Protein AF-A0AAV6D409-F1 (afdb_monomer_lite)

Radius of gyration: 13.71 Å; chains: 1; bounding box: 28×32×41 Å

Secondary structure (DSSP, 8-state):
--GGGG-STT--EEEEEEEEEEHHHHHHHHHHHTT--EEEPHHHHEEEETTTTEEEEPPEEEEEEEEEEHHHHHHHHHHHTTEEEEE-TTT--EEEEE--

Foldseek 3Di:
DDLVQFDDLQPDWAKDWFDQAFLVVSLVCLCVVSVTQEAEDVVQQWDQDPVVRDIDGGGGDTDIDGTDTSSRVNVVSCVVQQWDWDQDPPPRTTYIDHND

Sequence (100 aa):
MDASLLGSNTNQIVPIVFQEAPLDEALKNLIEQNHLNVVLDPKVSSYFDPTDHTVHNAPAISIHWSKITARQAIVALCENYDLIIVKDSATGDIRIKPKN

pLDDT: mean 88.26, std 7.86, range [62.78, 95.44]

Structure (mmCIF, N/CA/C/O backbone):
data_AF-A0AAV6D409-F1
#
_entry.id   AF-A0AAV6D409-F1
#
loop_
_atom_site.group_PDB
_atom_site.id
_atom_site.type_symbol
_atom_site.label_atom_id
_atom_site.label_alt_id
_atom_site.label_comp_id
_atom_site.label_asym_id
_atom_site.label_entity_id
_atom_site.label_seq_id
_atom_site.pdbx_PDB_ins_code
_atom_site.Cartn_x
_atom_site.Cartn_y
_atom_site.Cartn_z
_atom_site.occupancy
_atom_site.B_iso_or_equiv
_atom_site.auth_seq_id
_atom_site.auth_comp_id
_atom_site.auth_asym_id
_atom_site.auth_atom_id
_atom_site.pdbx_PDB_model_num
ATOM 1 N N . MET A 1 1 ? -6.314 -12.671 -0.883 1.00 62.78 1 MET A N 1
ATOM 2 C CA . MET A 1 1 ? -5.453 -11.638 -0.277 1.00 62.78 1 MET A CA 1
ATOM 3 C C . MET A 1 1 ? -5.262 -11.982 1.191 1.00 62.78 1 MET A C 1
ATOM 5 O O . MET A 1 1 ? -6.262 -12.261 1.839 1.00 62.78 1 MET A O 1
ATOM 9 N N . ASP A 1 2 ? -4.027 -12.034 1.701 1.00 72.75 2 ASP A N 1
ATOM 10 C CA . ASP A 1 2 ? -3.766 -12.408 3.101 1.00 72.75 2 ASP A CA 1
ATOM 11 C C . ASP A 1 2 ? -3.446 -11.175 3.949 1.00 72.75 2 ASP A C 1
ATOM 13 O O . ASP A 1 2 ? -2.294 -10.818 4.195 1.00 72.75 2 ASP A O 1
ATOM 17 N N . ALA A 1 3 ? -4.502 -10.491 4.387 1.00 70.69 3 ALA A N 1
ATOM 18 C CA . ALA A 1 3 ? -4.354 -9.327 5.243 1.00 70.69 3 ALA A CA 1
ATOM 19 C C . ALA A 1 3 ? -3.700 -9.688 6.581 1.00 70.69 3 ALA A C 1
ATOM 21 O O . ALA A 1 3 ? -3.068 -8.823 7.182 1.00 70.69 3 ALA A O 1
ATOM 22 N N . SER A 1 4 ? -3.859 -10.919 7.093 1.00 76.12 4 SER A N 1
ATOM 23 C CA . SER A 1 4 ? -3.445 -11.314 8.453 1.00 76.12 4 SER A CA 1
ATOM 24 C C . SER A 1 4 ? -1.969 -11.011 8.738 1.00 76.12 4 SER A C 1
ATOM 26 O O . SER A 1 4 ? -1.633 -10.624 9.857 1.00 76.12 4 SER A O 1
ATOM 28 N N . LEU A 1 5 ? -1.149 -10.987 7.688 1.00 76.00 5 LEU A N 1
ATOM 29 C CA . LEU A 1 5 ? 0.264 -10.626 7.692 1.00 76.00 5 LEU A CA 1
ATOM 30 C C . LEU A 1 5 ? 0.572 -9.236 8.286 1.00 76.00 5 LEU A C 1
ATOM 32 O O . LEU A 1 5 ? 1.585 -9.088 8.957 1.00 76.00 5 LEU A O 1
ATOM 36 N N . LEU A 1 6 ? -0.299 -8.230 8.141 1.00 74.56 6 LEU A N 1
ATOM 37 C CA . LEU A 1 6 ? -0.024 -6.835 8.548 1.00 74.56 6 LEU A CA 1
ATOM 38 C C . LEU A 1 6 ? 0.045 -6.579 10.079 1.00 74.56 6 LEU A C 1
ATOM 40 O O . LEU A 1 6 ? 0.063 -5.430 10.505 1.00 74.56 6 LEU A O 1
ATOM 44 N N . GLY A 1 7 ? 0.029 -7.606 10.936 1.00 67.81 7 GLY A N 1
ATOM 45 C CA . GLY A 1 7 ? 0.066 -7.457 12.403 1.00 67.81 7 GLY A CA 1
ATOM 46 C C . GLY A 1 7 ? -1.145 -6.733 13.030 1.00 67.81 7 GLY A C 1
ATOM 47 O O . GLY A 1 7 ? -2.071 -6.304 12.335 1.00 67.81 7 GLY A O 1
ATOM 48 N N . SER A 1 8 ? -1.163 -6.633 14.364 1.00 65.75 8 SER A N 1
ATOM 49 C CA . SER A 1 8 ? -2.288 -6.123 15.180 1.00 65.75 8 SER A CA 1
ATOM 50 C C . SER A 1 8 ? -2.174 -4.644 15.588 1.00 65.75 8 SER A C 1
ATOM 52 O O . SER A 1 8 ? -3.145 -4.078 16.085 1.00 65.75 8 SER A O 1
ATOM 54 N N . ASN A 1 9 ? -1.030 -3.992 15.342 1.00 64.44 9 ASN A N 1
ATOM 55 C CA . ASN A 1 9 ? -0.773 -2.586 15.716 1.00 64.44 9 ASN A CA 1
ATOM 56 C C . ASN A 1 9 ? -1.592 -1.561 14.912 1.00 64.44 9 ASN A C 1
ATOM 58 O O . ASN A 1 9 ? -1.532 -0.368 15.172 1.00 64.44 9 ASN A O 1
ATOM 62 N N . THR A 1 10 ? -2.379 -2.024 13.946 1.00 66.94 10 THR A N 1
ATOM 63 C CA . THR A 1 10 ? -3.193 -1.197 13.052 1.00 66.94 10 THR A CA 1
ATOM 64 C C . THR A 1 10 ? -4.615 -0.971 13.550 1.00 66.94 10 THR A C 1
ATOM 66 O O . THR A 1 10 ? -5.380 -0.321 12.855 1.00 66.94 10 THR A O 1
ATOM 69 N N . ASN A 1 11 ? -5.010 -1.498 14.714 1.00 73.75 11 ASN A N 1
ATOM 70 C CA . ASN A 1 11 ? -6.414 -1.540 15.152 1.00 73.75 11 ASN A CA 1
ATOM 71 C C . ASN A 1 11 ? -7.020 -0.184 15.559 1.00 73.75 11 ASN A C 1
ATOM 73 O O . ASN A 1 11 ? -8.209 -0.123 15.881 1.00 73.75 11 ASN A O 1
ATOM 77 N N . GLN A 1 12 ? -6.241 0.899 15.557 1.00 81.50 12 GLN A N 1
ATOM 78 C CA . GLN A 1 12 ? -6.765 2.228 15.846 1.00 81.50 12 GLN A CA 1
ATOM 79 C C . GLN A 1 12 ? -7.678 2.695 14.704 1.00 81.50 12 GLN A C 1
ATOM 81 O O . GLN A 1 12 ? -7.292 2.691 13.537 1.00 81.50 12 GLN A O 1
ATOM 86 N N . ILE A 1 13 ? -8.900 3.105 15.051 1.00 84.75 13 ILE A N 1
ATOM 87 C CA . ILE A 1 13 ? -9.864 3.659 14.098 1.00 84.75 13 ILE A CA 1
ATOM 88 C C . ILE A 1 13 ? -9.646 5.168 14.034 1.00 84.75 13 ILE A C 1
ATOM 90 O O . ILE A 1 13 ? -9.860 5.865 15.027 1.00 84.75 13 ILE A O 1
ATOM 94 N N . VAL A 1 14 ? -9.236 5.665 12.870 1.00 85.50 14 VAL A N 1
ATOM 95 C CA . VAL A 1 14 ? -8.969 7.089 12.628 1.00 85.50 14 VAL A CA 1
ATOM 96 C C . VAL A 1 14 ? -9.512 7.508 11.260 1.00 85.50 14 VAL A C 1
ATOM 98 O O . VAL A 1 14 ? -9.696 6.657 10.384 1.00 85.50 14 VAL A O 1
ATOM 101 N N . PRO A 1 15 ? -9.803 8.802 11.049 1.00 88.56 15 PRO A N 1
ATOM 102 C CA . PRO A 1 15 ? -10.048 9.304 9.709 1.00 88.56 15 PRO A CA 1
ATOM 103 C C . PRO A 1 15 ? -8.752 9.279 8.882 1.00 88.56 15 PRO A C 1
ATOM 105 O O . PRO A 1 15 ? -7.692 9.662 9.372 1.00 88.56 15 PRO A O 1
ATOM 108 N N . ILE A 1 16 ? -8.848 8.845 7.625 1.00 91.44 16 ILE A N 1
ATOM 109 C CA . ILE A 1 16 ? -7.753 8.824 6.647 1.00 91.44 16 ILE A CA 1
ATOM 110 C C . ILE A 1 16 ? -8.198 9.613 5.420 1.00 91.44 16 ILE A C 1
ATOM 112 O O . ILE A 1 16 ? -9.264 9.349 4.859 1.00 91.44 16 ILE A O 1
ATOM 116 N N . VAL A 1 17 ? -7.377 10.582 5.013 1.00 93.06 17 VAL A N 1
ATOM 117 C CA . VAL A 1 17 ? -7.673 11.487 3.901 1.00 93.06 17 VAL A CA 1
ATOM 118 C C . VAL A 1 17 ? -6.452 11.605 2.999 1.00 93.06 17 VAL A C 1
ATOM 120 O O . VAL A 1 17 ? -5.375 11.970 3.460 1.00 93.06 17 VAL A O 1
ATOM 123 N N . PHE A 1 18 ? -6.647 11.330 1.714 1.00 94.56 18 PHE A N 1
ATOM 124 C CA . PHE A 1 18 ? -5.679 11.563 0.648 1.00 94.56 18 PHE A CA 1
ATOM 125 C C . PHE A 1 18 ? -6.323 12.471 -0.398 1.00 94.56 18 PHE A C 1
ATOM 127 O O . PHE A 1 18 ? -7.472 12.248 -0.782 1.00 94.56 18 PHE A O 1
ATOM 134 N N . GLN A 1 19 ? -5.598 13.496 -0.836 1.00 94.25 19 GLN A N 1
ATOM 135 C CA . GLN A 1 19 ? -6.047 14.452 -1.848 1.00 94.25 19 GLN A CA 1
ATOM 136 C C . GLN A 1 19 ? -5.002 14.481 -2.954 1.00 94.25 19 GLN A C 1
ATOM 138 O O . GLN A 1 19 ? -3.896 14.958 -2.722 1.00 94.25 19 GLN A O 1
ATOM 143 N N . GLU A 1 20 ? -5.346 13.910 -4.110 1.00 93.25 20 GLU A N 1
ATOM 144 C CA . GLU A 1 20 ? -4.456 13.800 -5.277 1.00 93.25 20 GLU A CA 1
ATOM 145 C C . GLU A 1 20 ? -3.073 13.204 -4.948 1.00 93.25 20 GLU A C 1
ATOM 147 O O . GLU A 1 20 ? -2.062 13.555 -5.552 1.00 93.25 20 GLU A O 1
ATOM 152 N N . ALA A 1 21 ? -3.025 12.283 -3.982 1.00 94.19 21 ALA A N 1
ATOM 153 C CA . ALA A 1 21 ? -1.778 11.674 -3.532 1.00 94.19 21 ALA A CA 1
ATOM 154 C C . ALA A 1 21 ? -1.408 10.479 -4.426 1.00 94.19 21 ALA A C 1
ATOM 156 O O . ALA A 1 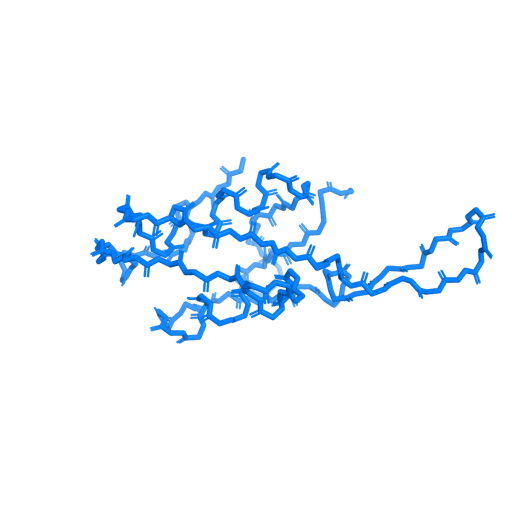21 ? -2.297 9.695 -4.761 1.00 94.19 21 ALA A O 1
ATOM 157 N N . PRO A 1 22 ? -0.132 10.269 -4.783 1.00 95.38 22 PRO A N 1
ATOM 158 C CA . PRO A 1 22 ? 0.305 9.037 -5.437 1.00 95.38 22 PRO A CA 1
ATOM 159 C C . PRO A 1 22 ? -0.040 7.795 -4.597 1.00 95.38 22 PRO A C 1
ATOM 161 O O . PRO A 1 22 ? 0.132 7.790 -3.375 1.00 95.38 22 PRO A O 1
ATOM 164 N N . LEU A 1 23 ? -0.541 6.732 -5.236 1.00 95.12 23 LEU A N 1
ATOM 165 C CA . LEU A 1 23 ? -0.942 5.490 -4.557 1.00 95.12 23 LEU A CA 1
ATOM 166 C C . LEU A 1 23 ? 0.186 4.875 -3.712 1.00 95.12 23 LEU A C 1
ATOM 168 O O . LEU A 1 23 ? -0.056 4.390 -2.605 1.00 95.12 23 LEU A O 1
ATOM 172 N N . ASP A 1 24 ? 1.408 4.875 -4.233 1.00 95.44 24 ASP A N 1
ATOM 173 C CA . ASP A 1 24 ? 2.584 4.339 -3.554 1.00 95.44 24 ASP A CA 1
ATOM 174 C C . ASP A 1 24 ? 2.952 5.161 -2.313 1.00 95.44 24 ASP A C 1
ATOM 176 O O . ASP A 1 24 ? 3.227 4.590 -1.256 1.00 95.44 24 ASP A O 1
ATOM 180 N N . GLU A 1 25 ? 2.869 6.489 -2.402 1.00 95.12 25 GLU A N 1
ATOM 181 C CA . GLU A 1 25 ? 3.062 7.391 -1.267 1.00 95.12 25 GLU A CA 1
ATOM 182 C C . GLU A 1 25 ? 1.976 7.194 -0.200 1.00 95.12 25 GLU A C 1
ATOM 184 O O . GLU A 1 25 ? 2.281 7.091 0.990 1.00 95.12 25 GLU A O 1
ATOM 189 N N . ALA A 1 26 ? 0.711 7.062 -0.607 1.00 95.00 26 ALA A N 1
ATOM 190 C CA . ALA A 1 26 ? -0.394 6.789 0.308 1.00 95.00 26 ALA A CA 1
ATOM 191 C C . ALA A 1 26 ? -0.194 5.467 1.075 1.00 95.00 26 ALA A C 1
ATOM 193 O O . ALA A 1 26 ? -0.359 5.425 2.298 1.00 95.00 26 ALA A O 1
ATOM 194 N N . LEU A 1 27 ? 0.215 4.397 0.382 1.00 95.31 27 LEU A N 1
ATOM 195 C CA . LEU A 1 27 ? 0.544 3.109 1.002 1.00 95.31 27 LEU A CA 1
ATOM 196 C C . LEU A 1 27 ? 1.746 3.219 1.942 1.00 95.31 27 LEU A C 1
ATOM 198 O O . LEU A 1 27 ? 1.683 2.728 3.070 1.00 95.31 27 LEU A O 1
ATOM 202 N N . LYS A 1 28 ? 2.820 3.885 1.506 1.00 94.69 28 LYS A N 1
ATOM 203 C CA . LYS A 1 28 ? 4.026 4.102 2.310 1.00 94.69 28 LYS A CA 1
ATOM 204 C C . LYS A 1 28 ? 3.702 4.836 3.610 1.00 94.69 28 LYS A C 1
ATOM 206 O O . LYS A 1 28 ? 4.089 4.370 4.678 1.00 94.69 28 LYS A O 1
ATOM 211 N N . ASN A 1 29 ? 2.913 5.906 3.535 1.00 93.19 29 ASN A N 1
ATOM 212 C CA . ASN A 1 29 ? 2.484 6.667 4.706 1.00 93.19 29 ASN A CA 1
ATOM 213 C C . ASN A 1 29 ? 1.704 5.794 5.700 1.00 93.19 29 ASN A C 1
ATOM 215 O O . ASN A 1 29 ? 1.971 5.841 6.899 1.00 93.19 29 ASN A O 1
ATOM 219 N N . LEU A 1 30 ? 0.783 4.948 5.223 1.00 92.56 30 LEU A N 1
ATOM 220 C CA . LEU A 1 30 ? 0.035 4.028 6.091 1.00 92.56 30 LEU A CA 1
ATOM 221 C C . LEU A 1 30 ? 0.941 2.981 6.755 1.00 92.56 30 LEU A C 1
ATOM 223 O O . LEU A 1 30 ? 0.747 2.663 7.929 1.00 92.56 30 LEU A O 1
ATOM 227 N N . ILE A 1 31 ? 1.925 2.455 6.025 1.00 92.19 31 ILE A N 1
ATOM 228 C CA . ILE A 1 31 ? 2.902 1.480 6.527 1.00 92.19 31 ILE A CA 1
ATOM 229 C C . ILE A 1 31 ? 3.778 2.107 7.616 1.00 92.19 31 ILE A C 1
ATOM 231 O O . ILE A 1 31 ? 3.884 1.554 8.713 1.00 92.19 31 ILE A O 1
ATOM 235 N N . GLU A 1 32 ? 4.366 3.270 7.336 1.00 91.38 32 GLU A N 1
ATOM 236 C CA . GLU A 1 32 ? 5.305 3.951 8.231 1.00 91.38 32 GLU A CA 1
ATOM 237 C C . GLU A 1 32 ? 4.624 4.442 9.512 1.00 91.38 32 GLU A C 1
ATOM 239 O O . GLU A 1 32 ? 5.116 4.168 10.608 1.00 91.38 32 GLU A O 1
ATOM 244 N N . GLN A 1 33 ? 3.455 5.084 9.401 1.00 88.38 33 GLN A N 1
ATOM 245 C CA . GLN A 1 33 ? 2.707 5.607 10.555 1.00 88.38 33 GLN A CA 1
ATOM 246 C C . GLN A 1 33 ? 2.257 4.517 11.532 1.00 88.38 33 GLN A C 1
ATOM 248 O O . GLN A 1 33 ? 2.033 4.794 12.707 1.00 88.38 33 GLN A O 1
ATOM 253 N N . ASN A 1 34 ? 2.108 3.281 11.054 1.00 87.75 34 ASN A N 1
ATOM 254 C CA . ASN A 1 34 ? 1.660 2.149 11.863 1.00 87.75 34 ASN A CA 1
ATOM 255 C C . ASN A 1 34 ? 2.797 1.166 12.173 1.00 87.75 34 ASN A C 1
ATOM 257 O O . ASN A 1 34 ? 2.537 0.075 12.685 1.00 87.75 34 ASN A O 1
ATOM 261 N N . HIS A 1 35 ? 4.044 1.547 11.869 1.00 88.12 35 HIS A N 1
ATOM 262 C CA . HIS A 1 35 ? 5.247 0.749 12.104 1.00 88.12 35 HIS A CA 1
ATOM 263 C C . HIS A 1 35 ? 5.125 -0.686 11.563 1.00 88.12 35 HIS A C 1
ATOM 265 O O . HIS A 1 35 ? 5.469 -1.661 12.239 1.00 88.12 35 HIS A O 1
ATOM 271 N N . LEU A 1 36 ? 4.585 -0.828 10.350 1.00 87.94 36 LEU A N 1
ATOM 272 C CA . LEU A 1 36 ? 4.371 -2.127 9.719 1.00 87.94 36 LEU A CA 1
ATOM 273 C C . LEU A 1 36 ? 5.652 -2.603 9.043 1.00 87.94 36 LEU A C 1
ATOM 275 O O . LEU A 1 36 ? 6.246 -1.883 8.247 1.00 87.94 36 LEU A O 1
ATOM 279 N N . ASN A 1 37 ? 6.052 -3.847 9.314 1.00 89.50 37 ASN A N 1
ATOM 280 C CA . ASN A 1 37 ? 7.180 -4.479 8.630 1.00 89.50 37 ASN A CA 1
ATOM 281 C C . ASN A 1 37 ? 6.746 -5.002 7.252 1.00 89.50 37 ASN A C 1
ATOM 283 O O . ASN A 1 37 ? 6.588 -6.208 7.048 1.00 89.50 37 ASN A O 1
ATOM 287 N N . VAL A 1 38 ? 6.456 -4.076 6.340 1.00 91.00 38 VAL A N 1
ATOM 288 C CA . VAL A 1 38 ? 5.951 -4.348 4.993 1.00 91.00 38 VAL A CA 1
ATOM 289 C C . VAL A 1 38 ? 6.789 -3.577 3.987 1.00 91.00 38 VAL A C 1
ATOM 291 O O . VAL A 1 38 ? 6.998 -2.377 4.128 1.00 91.00 38 VAL A O 1
ATOM 294 N N . VAL A 1 39 ? 7.237 -4.268 2.947 1.00 92.19 39 VAL A N 1
ATOM 295 C CA . VAL A 1 39 ? 8.022 -3.699 1.855 1.00 92.19 39 VAL A CA 1
ATOM 296 C C . VAL A 1 39 ? 7.110 -3.441 0.660 1.00 92.19 39 VAL A C 1
ATOM 298 O O . VAL A 1 39 ? 6.339 -4.313 0.257 1.00 92.19 39 VAL A O 1
ATOM 301 N N . LEU A 1 40 ? 7.208 -2.256 0.064 1.00 93.06 40 LEU A N 1
ATOM 302 C CA . LEU A 1 40 ? 6.524 -1.947 -1.188 1.00 93.06 40 LEU A CA 1
ATOM 303 C C . LEU A 1 40 ? 7.392 -2.388 -2.373 1.00 93.06 40 LEU A C 1
ATOM 305 O O . LEU A 1 40 ? 8.576 -2.057 -2.434 1.00 93.06 40 LEU A O 1
ATOM 309 N N . ASP A 1 41 ? 6.829 -3.162 -3.299 1.00 91.81 41 ASP A N 1
ATOM 310 C CA . ASP A 1 41 ? 7.515 -3.524 -4.539 1.00 91.81 41 ASP A CA 1
ATOM 311 C C . ASP A 1 41 ? 7.696 -2.271 -5.420 1.00 91.81 41 ASP A C 1
ATOM 313 O O . ASP A 1 41 ? 6.730 -1.524 -5.598 1.00 91.81 41 ASP A O 1
ATOM 317 N N . PRO A 1 42 ? 8.884 -2.030 -6.012 1.00 89.88 42 PRO A N 1
ATOM 318 C CA . PRO A 1 42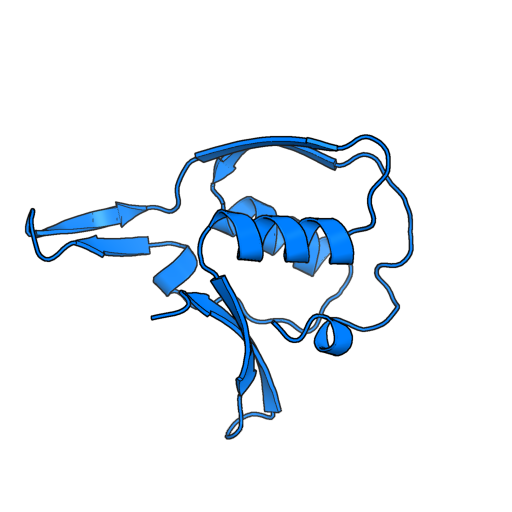 ? 9.119 -0.874 -6.883 1.00 89.88 42 PRO A CA 1
ATOM 319 C C . PRO A 1 42 ? 8.120 -0.743 -8.040 1.00 89.88 42 PRO A C 1
ATOM 321 O O . PRO A 1 42 ? 7.863 0.366 -8.510 1.00 89.88 42 PRO A O 1
ATOM 324 N N . LYS A 1 43 ? 7.519 -1.860 -8.476 1.00 89.81 43 LYS A N 1
ATOM 325 C CA . LYS A 1 43 ? 6.487 -1.876 -9.520 1.00 89.81 43 LYS A CA 1
ATOM 326 C C . LYS A 1 43 ? 5.178 -1.195 -9.115 1.00 89.81 43 LYS A C 1
ATOM 328 O O . LYS A 1 43 ? 4.339 -0.956 -9.974 1.00 89.81 43 LYS A O 1
ATOM 333 N N . VAL A 1 44 ? 4.975 -0.919 -7.825 1.00 90.50 44 VAL A N 1
ATOM 334 C CA . VAL A 1 44 ? 3.819 -0.144 -7.347 1.00 90.50 44 VAL A CA 1
ATOM 335 C C . VAL A 1 44 ? 4.020 1.350 -7.612 1.00 90.50 44 VAL A C 1
ATOM 337 O O . VAL A 1 44 ? 3.063 2.035 -7.953 1.00 90.50 44 VAL A O 1
ATOM 340 N N . SER A 1 45 ? 5.256 1.846 -7.497 1.00 89.56 45 SER A N 1
ATOM 341 C CA . SER A 1 45 ? 5.592 3.256 -7.744 1.00 89.56 45 SER A CA 1
ATOM 342 C C . SER A 1 45 ? 5.661 3.602 -9.226 1.00 89.56 45 SER A C 1
ATOM 344 O O . SER A 1 45 ? 5.372 4.731 -9.618 1.00 89.56 45 SER A O 1
ATOM 346 N N . SER A 1 46 ? 6.065 2.647 -10.062 1.00 87.19 46 SER A N 1
ATOM 347 C CA . SER A 1 46 ? 6.119 2.841 -11.508 1.00 87.19 46 SER A CA 1
ATOM 348 C C . SER A 1 46 ? 6.024 1.518 -12.250 1.00 87.19 46 SER A C 1
ATOM 350 O O . SER A 1 46 ? 6.543 0.501 -11.786 1.00 87.19 46 SER A O 1
ATOM 352 N N . TYR A 1 47 ? 5.406 1.529 -13.425 1.00 81.12 47 TYR A N 1
ATOM 353 C CA . TYR A 1 47 ? 5.373 0.375 -14.314 1.00 81.12 47 TYR A CA 1
ATOM 354 C C . TYR A 1 47 ? 5.675 0.791 -15.751 1.00 81.12 47 TYR A C 1
ATOM 356 O O . TYR A 1 47 ? 5.382 1.904 -16.177 1.00 81.12 47 TYR A O 1
ATOM 364 N N . PHE A 1 48 ? 6.301 -0.117 -16.493 1.00 81.94 48 PHE A N 1
ATOM 365 C CA . PHE A 1 48 ? 6.512 0.047 -17.925 1.00 81.94 48 PHE A CA 1
ATOM 366 C C . PHE A 1 48 ? 5.289 -0.487 -18.669 1.00 81.94 48 PHE A C 1
ATOM 368 O O . PHE A 1 48 ? 4.933 -1.654 -18.480 1.00 81.94 48 PHE A O 1
ATOM 375 N N . ASP A 1 49 ? 4.671 0.346 -19.503 1.00 80.31 49 ASP A N 1
ATOM 376 C CA . ASP A 1 49 ? 3.582 -0.064 -20.383 1.00 80.31 49 ASP A CA 1
ATOM 377 C C . ASP A 1 49 ? 4.160 -0.475 -21.754 1.00 80.31 49 ASP A C 1
ATOM 379 O O . ASP A 1 49 ? 4.726 0.347 -22.480 1.00 80.31 49 ASP A O 1
ATOM 383 N N . PRO A 1 50 ? 4.065 -1.762 -22.138 1.00 81.00 50 PRO A N 1
ATOM 384 C CA . PRO A 1 50 ? 4.593 -2.237 -23.411 1.00 81.00 50 PRO A CA 1
ATOM 385 C C . PRO A 1 50 ? 3.772 -1.779 -24.624 1.00 81.00 50 PRO A C 1
ATOM 387 O O . PRO A 1 50 ? 4.224 -1.978 -25.748 1.00 81.00 50 PRO A O 1
ATOM 390 N N . THR A 1 51 ? 2.574 -1.219 -24.431 1.00 88.00 51 THR A N 1
ATOM 391 C CA . THR A 1 51 ? 1.707 -0.760 -25.525 1.00 88.00 51 THR A CA 1
ATOM 392 C C . THR A 1 51 ? 2.114 0.610 -26.054 1.00 88.00 51 THR A C 1
ATOM 394 O O . THR A 1 51 ? 2.070 0.829 -27.264 1.00 88.00 51 THR A O 1
ATOM 397 N N . ASP A 1 52 ? 2.564 1.507 -25.174 1.00 89.62 52 ASP A N 1
ATOM 398 C CA . ASP A 1 52 ? 3.023 2.853 -25.530 1.00 89.62 52 ASP A CA 1
ATOM 399 C C . ASP A 1 52 ? 4.543 3.053 -25.362 1.00 89.62 52 ASP A C 1
ATOM 401 O O . ASP A 1 52 ? 5.076 4.084 -25.770 1.00 89.62 52 ASP A O 1
ATOM 405 N N . HIS A 1 53 ? 5.255 2.045 -24.842 1.00 87.56 53 HIS A N 1
ATOM 406 C CA . HIS A 1 53 ? 6.694 2.061 -24.566 1.00 87.56 53 HIS A CA 1
ATOM 407 C C . HIS A 1 53 ? 7.133 3.149 -23.571 1.00 87.56 53 HIS A C 1
ATOM 409 O O . HIS A 1 53 ? 8.277 3.616 -23.625 1.00 87.56 53 HIS A O 1
ATOM 415 N N . THR A 1 54 ? 6.262 3.544 -22.642 1.00 89.00 54 THR A N 1
ATOM 416 C CA . THR A 1 54 ? 6.558 4.558 -21.626 1.00 89.00 54 THR A CA 1
ATOM 417 C C . THR A 1 54 ? 6.505 4.003 -20.202 1.00 89.00 54 THR A C 1
ATOM 419 O O . THR A 1 54 ? 5.945 2.943 -19.922 1.00 89.00 54 THR A O 1
ATOM 422 N N . VAL A 1 55 ? 7.170 4.708 -19.282 1.00 86.19 55 VAL A N 1
ATOM 423 C CA . VAL A 1 55 ? 7.092 4.426 -17.845 1.00 86.19 55 VAL A CA 1
ATOM 424 C C . VAL A 1 55 ? 6.008 5.311 -17.252 1.00 86.19 55 VAL A C 1
ATOM 426 O O . VAL A 1 55 ? 6.103 6.537 -17.308 1.00 86.19 55 VAL A O 1
ATOM 429 N N . HIS A 1 56 ? 5.006 4.678 -16.659 1.00 86.88 56 HIS A N 1
ATOM 430 C CA . HIS A 1 56 ? 3.931 5.337 -15.936 1.00 86.88 56 HIS A CA 1
ATOM 431 C C . HIS A 1 56 ? 4.236 5.336 -14.443 1.00 86.88 56 HIS A C 1
ATOM 433 O O . HIS A 1 56 ? 4.732 4.347 -13.899 1.00 86.88 56 HIS A O 1
ATOM 439 N N . ASN A 1 57 ? 3.931 6.448 -13.779 1.00 90.06 57 ASN A N 1
ATOM 440 C CA . ASN A 1 57 ? 4.011 6.557 -12.324 1.00 90.06 57 ASN A CA 1
ATOM 441 C C . ASN A 1 57 ? 2.759 5.959 -11.669 1.00 90.06 57 ASN A C 1
ATOM 443 O O . ASN A 1 57 ? 1.750 5.702 -12.332 1.00 90.06 57 ASN A O 1
ATOM 447 N N . ALA A 1 58 ? 2.812 5.784 -10.350 1.00 89.25 58 ALA A N 1
ATOM 448 C CA . ALA A 1 58 ? 1.651 5.425 -9.553 1.00 89.25 58 ALA A CA 1
ATOM 449 C C . ALA A 1 58 ? 0.474 6.392 -9.815 1.00 89.25 58 ALA A C 1
ATOM 451 O O . ALA A 1 58 ? 0.679 7.608 -9.902 1.00 89.25 58 ALA A O 1
ATOM 452 N N . PRO A 1 59 ? -0.766 5.881 -9.927 1.00 91.06 59 PRO A N 1
ATOM 453 C CA . PRO A 1 59 ? -1.933 6.728 -10.127 1.00 91.06 59 PRO A CA 1
ATOM 454 C C . PRO A 1 59 ? -2.166 7.628 -8.908 1.00 91.06 59 PRO A C 1
ATOM 456 O O . PRO A 1 59 ? -1.956 7.214 -7.765 1.00 91.06 59 PRO A O 1
ATOM 459 N N . ALA A 1 60 ? -2.639 8.851 -9.153 1.00 93.94 60 ALA A N 1
ATOM 460 C CA . ALA A 1 60 ? -3.082 9.748 -8.092 1.00 93.94 60 ALA A CA 1
ATOM 461 C C . ALA A 1 60 ? -4.450 9.303 -7.550 1.00 93.94 60 ALA A C 1
ATOM 463 O O . ALA A 1 60 ? -5.360 8.977 -8.315 1.00 93.94 60 ALA A O 1
ATOM 464 N N . ILE A 1 61 ? -4.606 9.320 -6.228 1.00 94.56 61 ILE A N 1
ATOM 465 C CA . ILE A 1 61 ? -5.810 8.888 -5.522 1.00 94.56 61 ILE A CA 1
ATOM 466 C C . ILE A 1 61 ? -6.376 10.027 -4.675 1.00 94.56 61 ILE A C 1
ATOM 468 O O . ILE A 1 61 ? -5.646 10.789 -4.040 1.00 94.56 61 ILE A O 1
ATOM 472 N N . SER A 1 62 ? -7.704 10.107 -4.626 1.00 95.19 62 SER A N 1
ATOM 473 C CA . SER A 1 62 ? -8.432 11.000 -3.724 1.00 95.19 62 SER A CA 1
ATOM 474 C C . SER A 1 62 ? -9.435 10.185 -2.922 1.00 95.19 62 SER A C 1
ATOM 476 O O . SER A 1 62 ? -10.393 9.647 -3.475 1.00 95.19 62 SER A O 1
ATOM 478 N N . ILE A 1 63 ? -9.187 10.042 -1.621 1.00 93.62 63 ILE A N 1
ATOM 479 C CA . ILE A 1 63 ? -9.944 9.158 -0.731 1.00 93.62 63 ILE A CA 1
ATOM 480 C C . ILE A 1 63 ? -10.205 9.871 0.589 1.00 93.62 63 ILE A C 1
ATOM 482 O O . ILE A 1 63 ? -9.327 10.525 1.143 1.00 93.62 63 ILE A O 1
ATOM 486 N N . HIS A 1 64 ? -11.410 9.689 1.123 1.00 95.00 64 HIS A N 1
ATOM 487 C CA . HIS A 1 64 ? -11.783 10.167 2.444 1.00 95.00 64 HIS A CA 1
ATOM 488 C C . HIS A 1 64 ? -12.543 9.073 3.201 1.00 95.00 64 HIS A C 1
ATOM 490 O O . HIS A 1 64 ? -13.721 8.816 2.944 1.00 95.00 64 HIS A O 1
ATOM 496 N N . TRP A 1 65 ? -11.873 8.437 4.159 1.00 93.69 65 TRP A N 1
ATOM 497 C CA . TRP A 1 65 ? -12.467 7.458 5.064 1.00 93.69 65 TRP A CA 1
ATOM 498 C C . TRP A 1 65 ? -12.582 8.043 6.465 1.00 93.69 65 TRP A C 1
ATOM 500 O O . TRP A 1 65 ? -11.602 8.504 7.033 1.00 93.69 65 TRP A O 1
ATOM 510 N N . SER A 1 66 ? -13.776 7.999 7.056 1.00 89.38 66 SER A N 1
ATOM 511 C CA . SER A 1 66 ? -14.031 8.607 8.369 1.00 89.38 66 SER A CA 1
ATOM 512 C C . SER A 1 66 ? -13.840 7.657 9.556 1.00 89.38 66 S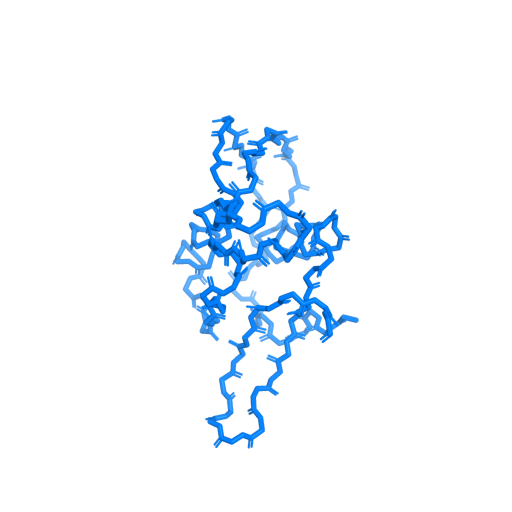ER A C 1
ATOM 514 O O . SER A 1 66 ? -13.685 8.114 10.685 1.00 89.38 66 SER A O 1
ATOM 516 N N . LYS A 1 67 ? -13.945 6.341 9.331 1.00 91.50 67 LYS A N 1
ATOM 517 C CA . LYS A 1 67 ? -13.919 5.303 10.376 1.00 91.50 67 LYS A CA 1
ATOM 518 C C . LYS A 1 67 ? -13.307 4.019 9.826 1.00 91.50 67 LYS A C 1
ATOM 520 O O . LYS A 1 67 ? -14.031 3.088 9.484 1.00 91.50 67 LYS A O 1
ATOM 525 N N . ILE A 1 68 ? -11.986 3.992 9.707 1.00 92.50 68 ILE A N 1
ATOM 526 C CA . ILE A 1 68 ? -11.259 2.840 9.176 1.00 92.50 68 ILE A CA 1
ATOM 527 C C . ILE A 1 68 ? -9.971 2.626 9.973 1.00 92.50 68 ILE A C 1
ATOM 529 O O . ILE A 1 68 ? -9.423 3.565 10.551 1.00 92.50 68 ILE A O 1
ATOM 533 N N . THR A 1 69 ? -9.504 1.385 10.036 1.00 91.00 69 THR A N 1
ATOM 534 C CA . THR A 1 69 ? -8.167 1.070 10.544 1.00 91.00 69 THR A CA 1
ATOM 535 C C . THR A 1 69 ? -7.128 1.177 9.432 1.00 91.00 69 THR A C 1
ATOM 537 O O . THR A 1 69 ? -7.452 0.996 8.258 1.00 91.00 69 THR A O 1
ATOM 540 N N . ALA A 1 70 ? -5.854 1.395 9.766 1.00 89.56 70 ALA A N 1
ATOM 541 C CA . ALA A 1 70 ? -4.795 1.442 8.752 1.00 89.56 70 ALA A CA 1
ATOM 542 C C . ALA A 1 70 ? -4.700 0.138 7.944 1.00 89.56 70 ALA A C 1
ATOM 544 O O . ALA A 1 70 ? -4.521 0.153 6.732 1.00 89.56 70 ALA A O 1
ATOM 545 N N . ARG A 1 71 ? -4.915 -1.005 8.602 1.00 89.88 71 ARG A N 1
ATOM 546 C CA . ARG A 1 71 ? -4.982 -2.320 7.954 1.00 89.88 71 ARG A CA 1
ATOM 547 C C . ARG A 1 71 ? -6.145 -2.411 6.976 1.00 89.88 71 ARG A C 1
ATOM 549 O O . ARG A 1 71 ? -5.945 -2.895 5.871 1.00 89.88 71 ARG A O 1
ATOM 556 N N . GLN A 1 72 ? -7.339 -1.964 7.358 1.00 92.31 72 GLN A N 1
ATOM 557 C CA . GLN A 1 72 ? -8.485 -1.942 6.446 1.00 92.31 72 GLN A CA 1
ATOM 558 C C . GLN A 1 72 ? -8.236 -1.002 5.262 1.00 92.31 72 GLN A C 1
ATOM 560 O O . GLN A 1 72 ? -8.558 -1.361 4.137 1.00 92.31 72 GLN A O 1
ATOM 565 N N . ALA A 1 73 ? -7.620 0.158 5.500 1.00 93.56 73 ALA A N 1
ATOM 566 C CA . ALA A 1 73 ? -7.261 1.111 4.455 1.00 93.56 73 ALA A CA 1
ATOM 567 C C . ALA A 1 73 ? -6.252 0.519 3.459 1.00 93.56 73 ALA A C 1
ATOM 569 O O . ALA A 1 73 ? -6.498 0.551 2.257 1.00 93.56 73 ALA A O 1
ATOM 570 N N . ILE A 1 74 ? -5.163 -0.092 3.945 1.00 94.00 74 ILE A N 1
ATOM 571 C CA . ILE A 1 74 ? -4.186 -0.798 3.099 1.00 94.00 74 ILE A CA 1
ATOM 572 C C . ILE A 1 74 ? -4.881 -1.903 2.304 1.00 94.00 74 ILE A C 1
ATOM 574 O O . ILE A 1 74 ? -4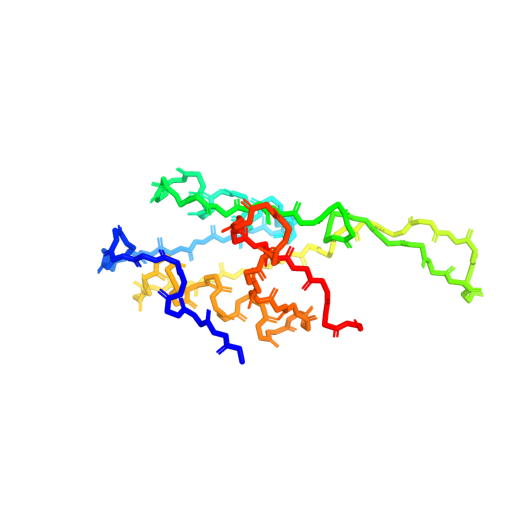.646 -2.032 1.106 1.00 94.00 74 ILE A O 1
ATOM 578 N N . VAL A 1 75 ? -5.760 -2.674 2.954 1.00 93.25 75 VAL A N 1
ATOM 579 C CA . VAL A 1 75 ? -6.473 -3.760 2.282 1.00 93.25 75 VAL A CA 1
ATOM 580 C C . VAL A 1 75 ? -7.340 -3.228 1.142 1.00 93.25 75 VAL A C 1
ATOM 582 O O . VAL A 1 75 ? -7.213 -3.696 0.015 1.00 93.25 75 VAL A O 1
ATOM 585 N N . ALA A 1 76 ? -8.144 -2.202 1.418 1.00 94.12 76 ALA A N 1
ATOM 586 C CA . ALA A 1 76 ? -9.012 -1.572 0.432 1.00 94.12 76 ALA A CA 1
ATOM 587 C C . ALA A 1 76 ? -8.222 -0.970 -0.742 1.00 94.12 76 ALA A C 1
ATOM 589 O O . ALA A 1 76 ? -8.639 -1.097 -1.889 1.00 94.12 76 ALA A O 1
ATOM 590 N N . LEU A 1 77 ? -7.067 -0.345 -0.480 1.00 94.44 77 LEU A N 1
ATOM 591 C CA . LEU A 1 77 ? -6.186 0.146 -1.543 1.00 94.44 77 LEU A CA 1
ATOM 592 C C . LEU A 1 77 ? -5.685 -1.002 -2.419 1.00 94.44 77 LEU A C 1
ATOM 594 O O . LEU A 1 77 ? -5.763 -0.919 -3.638 1.00 94.44 77 LEU A O 1
ATOM 598 N N . CYS A 1 78 ? -5.202 -2.094 -1.834 1.00 94.38 78 CYS A N 1
ATOM 599 C CA . CYS A 1 78 ? -4.727 -3.204 -2.649 1.00 94.38 78 CYS A CA 1
ATOM 600 C C . CYS A 1 78 ? -5.849 -3.857 -3.470 1.00 94.38 78 CYS A C 1
ATOM 602 O O . CYS A 1 7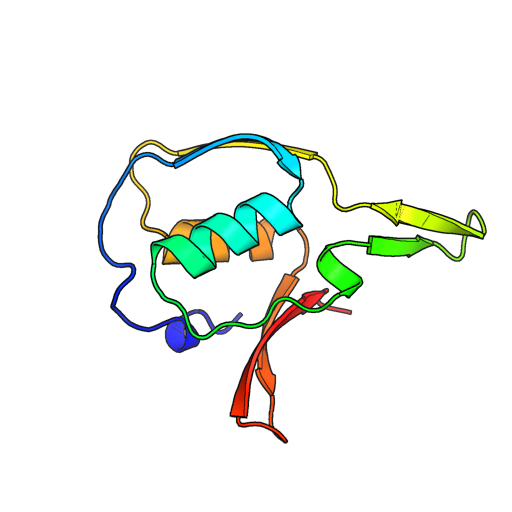8 ? -5.621 -4.190 -4.627 1.00 94.38 78 CYS A O 1
ATOM 604 N N . GLU A 1 79 ? -7.051 -4.014 -2.910 1.00 92.81 79 GLU A N 1
ATOM 605 C CA . GLU A 1 79 ? -8.196 -4.577 -3.638 1.00 92.81 79 GLU A CA 1
ATOM 606 C C . GLU A 1 79 ? -8.640 -3.687 -4.806 1.00 92.81 79 GLU A C 1
ATOM 608 O O . GLU A 1 79 ? -8.935 -4.202 -5.881 1.00 92.81 79 GLU A O 1
ATOM 613 N N . ASN A 1 80 ? -8.637 -2.364 -4.626 1.00 93.25 80 ASN A N 1
ATOM 614 C CA . ASN A 1 80 ? -9.069 -1.415 -5.655 1.00 93.25 80 ASN A CA 1
ATOM 615 C C . ASN A 1 80 ? -8.061 -1.227 -6.799 1.00 93.25 80 ASN A C 1
ATOM 617 O O . ASN A 1 80 ? -8.456 -0.791 -7.877 1.00 93.25 80 ASN A O 1
ATOM 621 N N . TYR A 1 81 ? -6.778 -1.514 -6.563 1.00 92.06 81 TYR A N 1
ATOM 622 C CA . TYR A 1 81 ? -5.684 -1.263 -7.511 1.00 92.06 81 TYR A CA 1
ATOM 623 C C . TYR A 1 81 ? -4.930 -2.542 -7.913 1.00 92.06 81 TYR A C 1
ATOM 625 O O . TYR A 1 81 ? -3.761 -2.478 -8.286 1.00 92.06 81 TYR A O 1
ATOM 633 N N . ASP A 1 82 ? -5.576 -3.710 -7.812 1.00 92.38 82 ASP A N 1
ATOM 634 C CA . ASP A 1 82 ? -5.016 -5.015 -8.198 1.00 92.38 82 ASP A CA 1
ATOM 635 C C . ASP A 1 82 ? -3.630 -5.308 -7.590 1.00 92.38 82 ASP A C 1
ATOM 637 O O . ASP A 1 82 ? -2.720 -5.835 -8.238 1.00 92.38 82 ASP A O 1
ATOM 641 N N . LEU A 1 83 ? -3.466 -5.001 -6.302 1.00 94.44 83 LEU A N 1
ATOM 642 C CA . LEU A 1 83 ? -2.274 -5.334 -5.525 1.00 94.44 83 LEU A CA 1
ATOM 643 C C . LEU A 1 83 ? -2.543 -6.528 -4.602 1.00 94.44 83 LEU A C 1
ATOM 645 O O . LEU A 1 83 ? -3.666 -6.794 -4.170 1.00 94.44 83 LEU A O 1
ATOM 649 N N . ILE A 1 84 ? -1.483 -7.245 -4.245 1.00 94.88 84 ILE A N 1
ATOM 650 C CA . ILE A 1 84 ? -1.522 -8.358 -3.298 1.00 94.88 84 ILE A CA 1
ATOM 651 C C . ILE A 1 84 ? -0.493 -8.171 -2.189 1.00 94.88 84 ILE A C 1
ATOM 653 O O . ILE A 1 84 ? 0.629 -7.727 -2.423 1.00 94.88 84 ILE A O 1
ATOM 657 N N . ILE A 1 85 ? -0.884 -8.576 -0.980 1.00 94.31 85 ILE A N 1
ATOM 658 C CA . ILE A 1 85 ? 0.011 -8.733 0.167 1.00 94.31 85 ILE A CA 1
ATOM 659 C C . ILE A 1 85 ? 0.464 -10.190 0.186 1.00 94.31 85 ILE A C 1
ATOM 661 O O . ILE A 1 85 ? -0.368 -11.098 0.275 1.00 94.31 85 ILE A O 1
ATOM 665 N N . VAL A 1 86 ? 1.770 -10.411 0.089 1.00 93.50 86 VAL A N 1
ATOM 666 C CA . VAL A 1 86 ? 2.382 -11.742 0.094 1.00 93.50 86 VAL A CA 1
ATOM 667 C C . VAL A 1 86 ? 3.553 -11.783 1.059 1.00 93.50 86 VAL A C 1
ATOM 669 O O . VAL A 1 86 ? 4.211 -10.775 1.286 1.00 93.50 86 VAL A O 1
ATOM 672 N N . LYS A 1 87 ? 3.843 -12.961 1.606 1.00 91.44 87 LYS A N 1
ATOM 673 C CA . LYS A 1 87 ? 5.092 -13.205 2.325 1.00 91.44 87 LYS A CA 1
ATOM 674 C C . LYS A 1 87 ? 6.132 -13.736 1.341 1.00 91.44 87 LYS A C 1
ATOM 676 O O . LYS A 1 87 ? 5.877 -14.733 0.667 1.00 91.44 87 LYS A O 1
ATOM 681 N N . ASP A 1 88 ? 7.274 -13.068 1.242 1.00 85.50 88 ASP A N 1
ATOM 682 C CA . ASP A 1 88 ? 8.418 -13.523 0.460 1.00 85.50 88 ASP A CA 1
ATOM 683 C C . ASP A 1 88 ? 8.967 -14.810 1.091 1.00 85.50 88 ASP A C 1
ATOM 685 O O . ASP A 1 88 ? 9.292 -14.851 2.278 1.00 85.50 88 ASP A O 1
ATOM 689 N N . SER A 1 89 ? 9.028 -15.894 0.319 1.00 83.62 89 SER A N 1
ATOM 690 C CA . SER A 1 89 ? 9.490 -17.193 0.817 1.00 83.62 89 SER A CA 1
ATOM 691 C C . SER A 1 89 ? 11.001 -17.251 1.044 1.00 83.62 89 SER A C 1
ATOM 693 O O . SER A 1 89 ? 11.457 -18.119 1.783 1.00 83.62 89 SER A O 1
ATOM 69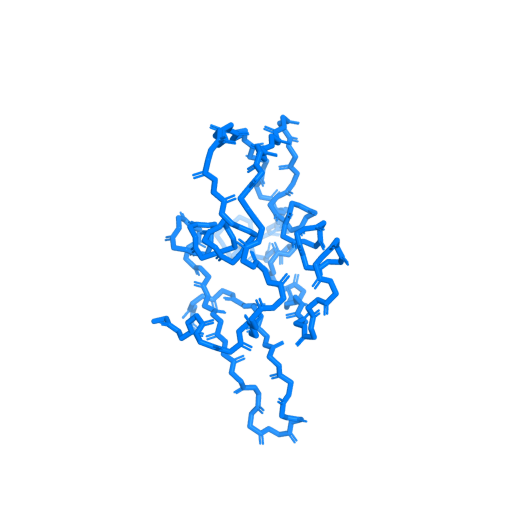5 N N . ALA A 1 90 ? 11.775 -16.372 0.401 1.00 84.50 90 ALA A N 1
ATOM 696 C CA . ALA A 1 90 ? 13.229 -16.337 0.499 1.00 84.50 90 ALA A CA 1
ATOM 697 C C . ALA A 1 90 ? 13.700 -15.458 1.663 1.00 84.50 90 ALA A C 1
ATOM 699 O O . ALA A 1 90 ? 14.590 -15.869 2.405 1.00 84.50 90 ALA A O 1
ATOM 700 N N . THR A 1 91 ? 13.108 -14.272 1.841 1.00 85.06 91 THR A N 1
ATOM 701 C CA . THR A 1 91 ? 13.508 -13.344 2.919 1.00 85.06 91 THR A CA 1
ATOM 702 C C . THR A 1 91 ? 12.615 -13.432 4.154 1.00 85.06 91 THR A C 1
ATOM 704 O O . THR A 1 91 ? 13.045 -13.097 5.253 1.00 85.06 91 THR A O 1
ATOM 707 N N . GLY A 1 92 ? 11.381 -13.920 4.003 1.00 85.75 92 GLY A N 1
ATOM 708 C CA . GLY A 1 92 ? 10.371 -13.927 5.061 1.00 85.75 92 GLY A CA 1
ATOM 709 C C . GLY A 1 92 ? 9.625 -12.600 5.220 1.00 85.75 92 GLY A C 1
ATOM 710 O O . GLY A 1 92 ? 8.698 -12.541 6.034 1.00 85.75 92 GLY A O 1
ATOM 711 N N . ASP A 1 93 ? 9.984 -11.572 4.448 1.00 89.00 93 ASP A N 1
ATOM 712 C CA . ASP A 1 93 ? 9.379 -10.243 4.527 1.00 89.00 93 ASP A CA 1
ATOM 713 C C . ASP A 1 93 ? 7.967 -10.228 3.947 1.00 89.00 93 ASP A C 1
ATOM 715 O O . ASP A 1 93 ? 7.635 -10.969 3.021 1.00 89.00 93 ASP A O 1
ATOM 719 N N . ILE A 1 94 ? 7.124 -9.339 4.460 1.00 92.62 94 ILE A N 1
ATOM 720 C CA . ILE A 1 94 ? 5.811 -9.086 3.871 1.00 92.62 94 ILE A CA 1
ATOM 721 C C . ILE A 1 94 ? 5.993 -8.049 2.768 1.00 92.62 94 ILE A C 1
ATOM 723 O O . ILE A 1 94 ? 6.582 -6.997 3.000 1.00 92.62 94 ILE A O 1
ATOM 727 N N . ARG A 1 95 ? 5.480 -8.328 1.571 1.00 93.88 95 ARG A N 1
ATOM 728 C CA . ARG A 1 95 ? 5.587 -7.454 0.403 1.00 93.88 95 ARG A CA 1
ATOM 729 C C . ARG A 1 95 ? 4.215 -7.144 -0.186 1.00 93.88 95 ARG A C 1
ATOM 731 O O . ARG A 1 95 ? 3.391 -8.045 -0.349 1.00 93.88 95 ARG A O 1
ATOM 738 N N . ILE A 1 96 ? 3.997 -5.878 -0.533 1.00 94.75 96 ILE A N 1
ATOM 739 C CA . ILE A 1 96 ? 2.880 -5.435 -1.375 1.00 94.75 96 ILE A CA 1
ATOM 740 C C . ILE A 1 96 ? 3.394 -5.309 -2.803 1.00 94.75 96 ILE A C 1
ATOM 742 O O . ILE A 1 96 ? 4.369 -4.600 -3.040 1.00 94.75 96 ILE A O 1
ATOM 746 N N . LYS A 1 97 ? 2.748 -5.992 -3.748 1.00 93.44 97 LYS A N 1
ATOM 747 C CA . LYS A 1 97 ? 3.127 -5.987 -5.167 1.00 93.44 97 LYS A CA 1
ATOM 748 C C . LYS A 1 97 ? 1.896 -6.056 -6.075 1.00 93.44 97 LYS A C 1
ATOM 750 O O . LYS A 1 97 ? 0.849 -6.497 -5.600 1.00 93.44 97 LYS A O 1
ATOM 755 N N . PRO A 1 98 ? 2.001 -5.692 -7.364 1.00 92.25 98 PRO A N 1
ATOM 756 C CA . PRO A 1 98 ? 0.936 -5.947 -8.332 1.00 92.25 98 PRO A CA 1
ATOM 757 C C . PRO A 1 98 ? 0.577 -7.437 -8.402 1.00 92.25 98 PRO A C 1
ATOM 759 O O . PRO A 1 98 ? 1.442 -8.299 -8.230 1.00 92.25 98 PRO A O 1
ATOM 762 N N . LYS A 1 99 ? -0.697 -7.741 -8.651 1.00 88.06 99 LYS A N 1
ATOM 763 C CA . LYS A 1 99 ? -1.250 -9.105 -8.672 1.00 88.06 99 LYS A CA 1
ATOM 764 C C . LYS A 1 99 ? -0.754 -9.981 -9.833 1.00 88.06 99 LYS A C 1
ATOM 766 O O . LYS A 1 99 ? -0.967 -11.187 -9.750 1.00 88.06 99 LYS A O 1
ATOM 771 N N . ASN A 1 100 ? -0.120 -9.388 -10.853 1.00 66.19 100 ASN A N 1
ATOM 772 C CA . ASN A 1 100 ? 0.402 -10.046 -12.066 1.00 66.19 100 ASN A CA 1
ATOM 773 C C . ASN A 1 100 ? 0.988 -11.448 -11.853 1.00 66.19 100 ASN A C 1
ATOM 775 O O . ASN A 1 100 ? 1.840 -11.614 -10.946 1.00 66.19 100 ASN A O 1
#